Protein 8VO2 (pdb70)

Foldseek 3Di:
DFWDKDKDKDFAQADQLVVLVVVVPDDLADPVWDKDWDFAFDDDPVPDTFWTWIWMWTAFPRRTKIWTWIWGADSVQSKIKIWTDDMDVVVFFPGWMWMWGWAPDPVRIMIMIMITTGTPDPPGDDVPSVNVSSVVSVVVSSVPDDDD

Structure (mmCIF, N/CA/C/O backbone):
data_8VO2
#
_entry.id   8VO2
#
_cell.length_a   48.870
_cell.length_b   71.087
_cell.length_c   91.858
_cell.angle_alpha   90.000
_cell.angle_beta   90.000
_cell.angle_gamma   90.000
#
_symmetry.space_group_name_H-M   'C 2 2 21'
#
loop_
_entity.id
_entity.type
_entity.pdbx_description
1 polymer 'Pathogenesis related 10-10 C59S mutant'
2 water water
#
loop_
_atom_site.group_PDB
_atom_site.id
_atom_site.type_symbol
_atom_site.label_atom_id
_atom_site.label_alt_id
_atom_site.label_comp_id
_atom_site.label_asym_id
_atom_site.label_entity_id
_atom_site.label_seq_id
_atom_site.pdbx_PDB_ins_code
_atom_site.Cartn_x
_atom_site.Cartn_y
_atom_site.Cartn_z
_atom_site.occupancy
_atom_site.B_iso_or_equiv
_atom_site.auth_seq_id
_atom_site.auth_comp_id
_atom_site.auth_asym_id
_atom_site.auth_atom_id
_atom_site.pdbx_PDB_model_num
ATOM 1 N N . GLY A 1 8 ? 14.58847 -15.22952 25.60105 1.000 55.95875 8 GLY A N 1
ATOM 2 C CA . GLY A 1 8 ? 14.37689 -13.89670 25.06847 1.000 49.51674 8 GLY A CA 1
ATOM 3 C C . GLY A 1 8 ? 14.49046 -13.77808 23.55796 1.000 50.63648 8 GLY A C 1
ATOM 4 O O . GLY A 1 8 ? 13.78255 -12.96947 22.95371 1.000 52.95173 8 GLY A O 1
ATOM 5 N N . LEU A 1 9 ? 15.36583 -14.58498 22.94623 1.000 40.20909 9 LEU A N 1
ATOM 6 C CA . LEU A 1 9 ? 15.64444 -14.49083 21.51118 1.000 33.43000 9 LEU A CA 1
ATOM 7 C C . LEU A 1 9 ? 14.68591 -15.30568 20.64333 1.000 27.91012 9 LEU A C 1
ATOM 8 O O . LEU A 1 9 ? 14.26388 -14.83585 19.58530 1.000 24.88230 9 LEU A O 1
ATOM 13 N N . VAL A 1 10 ? 14.35866 -16.52808 21.04871 1.000 27.95983 10 VAL A N 1
ATOM 14 C CA . VAL A 1 10 ? 13.46205 -17.40750 20.30416 1.000 24.87118 10 VAL A CA 1
ATOM 15 C C . VAL A 1 10 ? 12.19052 -17.58992 21.11326 1.000 19.86803 10 VAL A C 1
ATOM 16 O O . VAL A 1 10 ? 12.24828 -17.91017 22.30954 1.000 23.61542 10 VAL A O 1
ATOM 20 N N . GLY A 1 11 ? 11.04127 -17.41744 20.46611 1.000 18.58985 11 GLY A N 1
ATOM 21 C CA . GLY A 1 11 ? 9.81173 -17.60945 21.20225 1.000 17.78143 11 GLY A CA 1
ATOM 22 C C . GLY A 1 11 ? 8.62933 -17.81048 20.28859 1.000 17.93548 11 GLY A C 1
ATOM 23 O O . GLY A 1 11 ? 8.76646 -17.92791 19.06862 1.000 19.02700 11 GLY A O 1
ATOM 24 N N . LYS A 1 12 ? 7.45269 -17.83158 20.90900 1.000 16.24094 12 LYS A N 1
ATOM 25 C CA . LYS A 1 12 ? 6.19425 -17.96388 20.18815 1.000 15.79898 12 LYS A CA 1
ATOM 26 C C . LYS A 1 12 ? 5.13109 -17.18110 20.94694 1.000 15.60121 12 LYS A C 1
ATOM 27 O O . LYS A 1 12 ? 5.01291 -17.33051 22.16402 1.000 15.78656 12 LYS A O 1
ATOM 33 N N . LEU A 1 13 ? 4.35674 -16.35752 20.24682 1.000 15.30854 13 LEU A N 1
ATOM 34 C CA . LEU A 1 13 ? 3.15473 -15.73678 20.80164 1.000 14.96095 13 LEU A CA 1
ATOM 35 C C . LEU A 1 13 ? 1.92631 -16.42572 20.22141 1.000 15.54196 13 LEU A C 1
ATOM 36 O O . LEU A 1 13 ? 1.92285 -16.81952 19.04886 1.000 18.14628 13 LEU A O 1
ATOM 41 N N . VAL A 1 14 ? 0.88117 -16.59098 21.02413 1.000 15.27423 14 VAL A N 1
ATOM 42 C CA . VAL A 1 14 ? -0.31684 -17.29100 20.57072 1.000 15.73560 14 VAL A CA 1
ATOM 43 C C . VAL A 1 14 ? -1.54543 -16.51283 21.00219 1.000 14.85012 14 VAL A C 1
ATOM 44 O O . VAL A 1 14 ? -1.63099 -16.04730 22.14224 1.000 15.45791 14 VAL A O 1
ATOM 48 N N . THR A 1 15 ? -2.52542 -16.41378 20.11057 1.000 14.31573 15 THR A N 1
ATOM 49 C CA . THR A 1 15 ? -3.88708 -16.08665 20.49643 1.000 15.46916 15 THR A CA 1
ATOM 50 C C . THR A 1 15 ? -4.81104 -17.21871 20.06730 1.000 16.06190 15 THR A C 1
ATOM 51 O O . THR A 1 15 ? -4.80221 -17.62964 18.89890 1.000 17.13425 15 THR A O 1
ATOM 55 N N . GLN A 1 16 ? -5.58657 -17.73645 21.01029 1.000 16.36982 16 GLN A N 1
ATOM 56 C CA . GLN A 1 16 ? -6.49713 -18.83739 20.75638 1.000 17.59552 16 GLN A CA 1
ATOM 57 C C . GLN A 1 16 ? -7.90818 -18.36959 21.07842 1.000 17.32603 16 GLN A C 1
ATOM 58 O O . GLN A 1 16 ? -8.13399 -17.74251 22.12283 1.000 18.00731 16 GLN A O 1
ATOM 64 N N . LEU A 1 17 ? -8.85482 -18.66408 20.18552 1.000 19.57557 17 LEU A N 1
ATOM 65 C CA . LEU A 1 17 ? -10.22600 -18.19905 20.33674 1.000 22.32130 17 LEU A CA 1
ATOM 66 C C . LEU A 1 17 ? -11.17620 -19.35375 20.08595 1.000 21.39825 17 LEU A C 1
ATOM 67 O O . LEU A 1 17 ? -10.90424 -20.22164 19.25362 1.000 21.88183 17 LEU A O 1
ATOM 72 N N . GLU A 1 18 ? -12.28040 -19.37705 20.82659 1.000 23.46319 18 GLU A N 1
ATOM 73 C CA . GLU A 1 18 ? -13.35499 -20.32037 20.54696 1.000 25.86485 18 GLU A CA 1
ATOM 74 C C . GLU A 1 18 ? -14.32477 -19.69369 19.55576 1.000 23.69669 18 GLU A C 1
ATOM 75 O O . GLU A 1 18 ? -14.67385 -18.51677 19.67715 1.000 29.29122 18 GLU A O 1
ATOM 81 N N . VAL A 1 19 ? -14.72732 -20.47131 18.55033 1.000 23.27143 19 VAL A N 1
ATOM 82 C CA . VAL A 1 19 ? -15.69908 -20.02434 17.55898 1.000 25.60880 19 VAL A CA 1
ATOM 83 C C . VAL A 1 19 ? -16.82247 -21.04595 17.48207 1.000 27.82818 19 VAL A C 1
ATOM 84 O O . VAL A 1 19 ? -16.59147 -22.25528 17.60328 1.000 29.71301 19 VAL A O 1
ATOM 88 N N . ASN A 1 20 ? -18.04686 -20.55418 17.29164 1.000 31.60267 20 ASN A N 1
ATOM 89 C CA . ASN A 1 20 ? -19.21071 -21.43044 17.19235 1.000 31.02738 20 ASN A CA 1
ATOM 90 C C . ASN A 1 20 ? -19.41334 -21.79103 15.72455 1.000 29.62719 20 ASN A C 1
ATOM 91 O O . ASN A 1 20 ? -20.30735 -21.28562 15.04235 1.000 36.34343 20 ASN A O 1
ATOM 96 N N . CYS A 1 21 ? -18.55148 -22.68741 15.24090 1.000 28.60472 21 CYS A N 1
ATOM 97 C CA . CYS A 1 21 ? -18.54736 -23.12204 13.85101 1.000 26.60359 21 CYS A CA 1
ATOM 98 C C . CYS A 1 21 ? -17.81460 -24.45798 13.75008 1.000 25.56322 21 CYS A C 1
ATOM 99 O O . CYS A 1 21 ? -16.84754 -24.70735 14.47887 1.000 27.49164 21 CYS A O 1
ATOM 102 N N . ASP A 1 22 ? -18.28644 -25.31668 12.84071 1.000 25.89622 22 ASP A N 1
ATOM 103 C CA . ASP A 1 22 ? -17.58278 -26.56107 12.53933 1.000 23.09808 22 ASP A CA 1
ATOM 104 C C . ASP A 1 22 ? -16.14821 -26.26619 12.10651 1.000 20.72372 22 ASP A C 1
ATOM 105 O O . ASP A 1 22 ? -15.90303 -25.36650 11.29786 1.000 21.71132 22 ASP A O 1
ATOM 110 N N . ALA A 1 23 ? -15.20907 -27.07607 12.59610 1.000 22.29194 23 ALA A N 1
ATOM 111 C CA . ALA A 1 23 ? -13.78847 -26.80319 12.34919 1.000 21.16029 23 ALA A CA 1
ATOM 112 C C . ALA A 1 23 ? -13.43743 -26.83954 10.86382 1.000 23.16002 23 ALA A C 1
ATOM 113 O O . ALA A 1 23 ? -12.68632 -25.98737 10.37898 1.000 24.18475 23 ALA A O 1
ATOM 115 N N . ASP A 1 24 ? -13.93653 -27.84038 10.12387 1.000 25.08480 24 ASP A N 1
ATOM 116 C CA A ASP A 1 24 ? -13.58026 -27.93672 8.70960 0.630 23.52652 24 ASP A CA 1
ATOM 117 C CA B ASP A 1 24 ? -13.58714 -27.94017 8.70729 0.370 23.53623 24 ASP A CA 1
ATOM 118 C C . ASP A 1 24 ? -14.18923 -26.78928 7.91358 1.000 24.42821 24 ASP A C 1
ATOM 119 O O . ASP A 1 24 ? -13.52787 -26.20403 7.04422 1.000 21.58827 24 ASP A O 1
ATOM 128 N N . ILE A 1 25 ? -15.43947 -26.44727 8.20469 1.000 25.01616 25 ILE A N 1
ATOM 129 C CA . ILE A 1 25 ? -16.08299 -25.30680 7.56639 1.000 20.41660 25 ILE A CA 1
ATOM 130 C C . ILE A 1 25 ? -15.32955 -24.01595 7.88391 1.000 23.29256 25 ILE A C 1
ATOM 131 O O . ILE A 1 25 ? -15.07946 -23.17989 7.00589 1.000 22.61770 25 ILE A O 1
ATOM 136 N N . PHE A 1 26 ? -14.95684 -23.82379 9.15091 1.000 19.64002 26 PHE A N 1
ATOM 137 C CA . PHE A 1 26 ? -14.30149 -22.56967 9.50629 1.000 23.05462 26 PHE A CA 1
ATOM 138 C C . PHE A 1 26 ? -12.92917 -22.46906 8.85466 1.000 19.46924 26 PHE A C 1
ATOM 139 O O . PHE A 1 26 ? -12.52668 -21.39052 8.40027 1.000 20.43408 26 PHE A O 1
ATOM 147 N N . TYR A 1 27 ? -12.21005 -23.58749 8.79531 1.000 19.88010 27 TYR A N 1
ATOM 148 C CA . TYR A 1 27 ? -10.92283 -23.60409 8.11061 1.000 19.12260 27 TYR A CA 1
ATOM 149 C C . TYR A 1 27 ? -11.06665 -23.18288 6.65265 1.000 21.49648 27 TYR A C 1
ATOM 150 O O . TYR A 1 27 ? -10.27148 -22.38070 6.15792 1.000 22.11712 27 TYR A O 1
ATOM 159 N N . LYS A 1 28 ? -12.09921 -23.68278 5.96112 1.000 20.43635 28 LYS A N 1
ATOM 160 C CA . LYS A 1 28 ? -12.30766 -23.30241 4.56628 1.000 20.95068 28 LYS A CA 1
ATOM 161 C C . LYS A 1 28 ? -12.65324 -21.82218 4.42263 1.000 21.11291 28 LYS A C 1
ATOM 162 O O . LYS A 1 28 ? -12.33813 -21.20941 3.39378 1.000 24.49708 28 LYS A O 1
ATOM 168 N N . ILE A 1 29 ? -13.30902 -21.24272 5.42678 1.000 21.37418 29 ILE A N 1
ATOM 169 C CA . ILE A 1 29 ? -13.59759 -19.81312 5.41554 1.000 21.04798 29 ILE A CA 1
ATOM 170 C C . ILE A 1 29 ? -12.31147 -19.01172 5.58476 1.000 23.26346 29 ILE A C 1
ATOM 171 O O . ILE A 1 29 ? -12.04284 -18.07514 4.82621 1.000 26.78240 29 ILE A O 1
ATOM 176 N N . VAL A 1 30 ? -11.49036 -19.38136 6.57229 1.000 20.67949 30 VAL A N 1
ATOM 177 C CA . VAL A 1 30 ? -10.22398 -18.68337 6.78739 1.000 23.62854 30 VAL A CA 1
ATOM 178 C C . VAL A 1 30 ? -9.30756 -18.84505 5.58513 1.000 22.95881 30 VAL A C 1
ATOM 179 O O . VAL A 1 30 ? -8.58870 -17.91886 5.20585 1.000 22.35507 30 VAL A O 1
ATOM 183 N N . LYS A 1 31 ? -9.30006 -20.02941 4.98192 1.000 21.86464 31 LYS A N 1
ATOM 184 C CA . LYS A 1 31 ? -8.38144 -20.28530 3.88036 1.000 23.19743 31 LYS A CA 1
ATOM 185 C C . LYS A 1 31 ? -8.64757 -19.37229 2.68800 1.000 23.46225 31 LYS A C 1
ATOM 186 O O . LYS A 1 31 ? -7.71115 -19.00255 1.97212 1.000 28.07915 31 LYS A O 1
ATOM 192 N N . HIS A 1 32 ? -9.89902 -18.97506 2.45952 1.000 26.38506 32 HIS A N 1
ATOM 193 C CA . HIS A 1 32 ? -10.22421 -18.25923 1.23279 1.000 32.00010 32 HIS A CA 1
ATOM 194 C C . HIS A 1 32 ? -10.63453 -16.81567 1.47941 1.000 35.46357 32 HIS A C 1
ATOM 195 O O . HIS A 1 32 ? -11.16230 -16.16010 0.57563 1.000 39.70287 32 HIS A O 1
ATOM 202 N N . HIS A 1 33 ? -10.38515 -16.29960 2.67479 1.000 37.92532 33 HIS A N 1
ATOM 203 C CA A HIS A 1 33 ? -10.76112 -14.94430 3.04494 0.470 40.43018 33 HIS A CA 1
ATOM 204 C CA B HIS A 1 33 ? -10.75611 -14.94072 3.02502 0.530 40.42955 33 HIS A CA 1
ATOM 205 C C . HIS A 1 33 ? -9.50869 -14.11437 3.28865 1.000 49.44606 33 HIS A C 1
ATOM 206 O O . HIS A 1 33 ? -8.53536 -14.60428 3.86817 1.000 44.84277 33 HIS A O 1
ATOM 219 N N . GLU A 1 34 ? -9.53859 -12.86074 2.84329 1.000 55.49863 34 GLU A N 1
ATOM 220 C CA . GLU A 1 34 ? -8.43506 -11.94954 3.10961 1.000 62.94437 34 GLU A CA 1
ATOM 221 C C . GLU A 1 34 ? -8.42808 -11.62881 4.59629 1.000 56.84787 34 GLU A C 1
ATOM 222 O O . GLU A 1 34 ? -9.40797 -11.09372 5.12653 1.000 64.05118 34 GLU A O 1
ATOM 228 N N . GLU A 1 35 ? -7.33845 -11.97628 5.27019 1.000 63.49328 35 GLU A N 1
ATOM 229 C CA . GLU A 1 35 ? -7.19565 -11.79219 6.71313 1.000 59.42848 35 GLU A CA 1
ATOM 230 C C . GLU A 1 35 ? -7.18389 -10.31518 7.15117 1.000 64.60134 35 GLU A C 1
ATOM 231 O O . GLU A 1 35 ? -6.94285 -10.09055 8.34135 1.000 66.02771 35 GLU A O 1
ATOM 237 N N . VAL A 1 36 ? -7.42326 -9.32422 6.28924 1.000 64.00889 36 VAL A N 1
ATOM 238 C CA . VAL A 1 36 ? -7.37905 -7.91736 6.66957 1.000 49.17968 36 VAL A CA 1
ATOM 239 C C . VAL A 1 36 ? -8.69796 -7.26620 6.27366 1.000 60.62956 36 VAL A C 1
ATOM 240 O O . VAL A 1 36 ? -9.08910 -7.32196 5.10453 1.000 62.41292 36 VAL A O 1
ATOM 244 N N . PRO A 1 37 ? -9.42510 -6.64162 7.20041 1.000 59.83594 37 PRO A N 1
ATOM 245 C CA . PRO A 1 37 ? -10.65973 -5.94190 6.82521 1.000 56.97420 37 PRO A CA 1
ATOM 246 C C . PRO A 1 37 ? -10.36286 -4.72574 5.96261 1.000 57.85136 37 PRO A C 1
ATOM 247 O O . PRO A 1 37 ? -9.26489 -4.16613 5.97939 1.000 58.61418 37 PRO A O 1
ATOM 251 N N . ASN A 1 38 ? -11.38069 -4.30742 5.20547 1.000 61.98678 38 ASN A N 1
ATOM 252 C CA . ASN A 1 38 ? -11.18528 -3.22137 4.24867 1.000 60.29231 38 ASN A CA 1
ATOM 253 C C . ASN A 1 38 ? -10.91849 -1.88607 4.93309 1.000 64.62719 38 ASN A C 1
ATOM 254 O O . ASN A 1 38 ? -10.27185 -1.01253 4.34447 1.000 63.82280 38 ASN A O 1
ATOM 259 N N . VAL A 1 39 ? -11.39914 -1.70575 6.16545 1.000 64.73599 39 VAL A N 1
ATOM 260 C CA . VAL A 1 39 ? -11.17418 -0.44180 6.86110 1.000 62.97473 39 VAL A CA 1
ATOM 261 C C . VAL A 1 39 ? -9.69387 -0.24230 7.16621 1.000 62.12162 39 VAL A C 1
ATOM 262 O O . VAL A 1 39 ? -9.21454 0.89624 7.23927 1.000 54.10443 39 VAL A O 1
ATOM 266 N N . ILE A 1 40 ? -8.94764 -1.32429 7.33984 1.000 56.44357 40 ILE A N 1
ATOM 267 C CA . ILE A 1 40 ? -7.50023 -1.21366 7.53108 1.000 49.38246 40 ILE A CA 1
ATOM 268 C C . ILE A 1 40 ? -6.84345 -1.02077 6.16800 1.000 46.52558 40 ILE A C 1
ATOM 269 O O . ILE A 1 40 ? -7.11591 -1.80362 5.24171 1.000 39.15353 40 ILE A O 1
ATOM 274 N N . PRO A 1 41 ? -5.99111 -0.00843 6.00171 1.000 39.40617 41 PRO A N 1
ATOM 275 C CA . PRO A 1 41 ? -5.34950 0.21756 4.69862 1.000 34.13900 41 PRO A CA 1
ATOM 276 C C . PRO A 1 41 ? -4.41309 -0.93533 4.36698 1.000 31.56330 41 PRO A C 1
ATOM 277 O O . PRO A 1 41 ? -3.50945 -1.25828 5.14016 1.000 32.97347 41 PRO A O 1
ATOM 281 N N . HIS A 1 42 ? -4.62717 -1.54834 3.20452 1.000 32.02298 42 HIS A N 1
ATOM 282 C CA . HIS A 1 42 ? -3.79015 -2.66679 2.79981 1.000 26.53416 42 HIS A CA 1
ATOM 283 C C . HIS A 1 42 ? -4.12466 -3.04272 1.36839 1.000 34.25559 42 HIS A C 1
ATOM 284 O O . HIS A 1 42 ? -5.23641 -2.80004 0.89111 1.000 30.66796 42 HIS A O 1
ATOM 291 N N . PHE A 1 43 ? -3.14338 -3.64323 0.69965 1.000 25.37299 43 PHE A N 1
ATOM 292 C CA . PHE A 1 43 ? -3.35218 -4.36362 -0.54943 1.000 22.85213 43 PHE A CA 1
ATOM 293 C C . PHE A 1 43 ? -2.14536 -5.26830 -0.75001 1.000 20.31315 43 PHE A C 1
ATOM 294 O O . PHE A 1 43 ? -1.12702 -5.13429 -0.07377 1.000 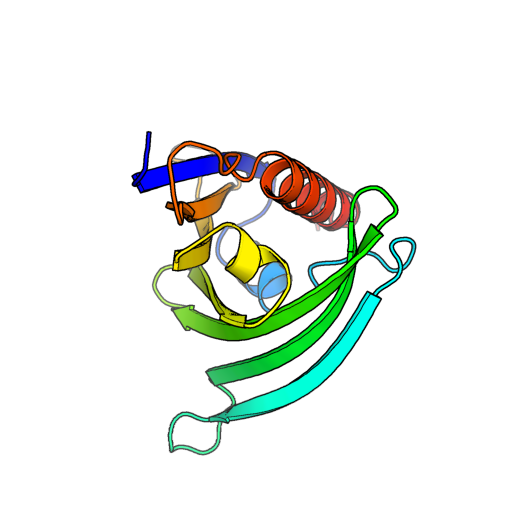20.96743 43 PHE A O 1
ATOM 302 N N . PHE A 1 44 ? -2.26269 -6.19362 -1.69545 1.000 20.56023 44 PHE A N 1
ATOM 303 C CA . PHE A 1 44 ? -1.11491 -7.01466 -2.04206 1.000 19.48837 44 PHE A CA 1
ATOM 304 C C . PHE A 1 44 ? -1.03787 -7.18469 -3.54957 1.000 21.33135 44 PHE A C 1
ATOM 305 O O . PHE A 1 44 ? -2.03054 -7.01428 -4.27072 1.000 25.40889 44 PHE A O 1
ATOM 313 N N . THR A 1 45 ? 0.17303 -7.51594 -3.99995 1.000 20.89079 45 THR A N 1
ATOM 314 C CA . THR A 1 45 ? 0.43850 -8.04587 -5.33369 1.000 20.86926 45 THR A CA 1
ATOM 315 C C . THR A 1 45 ? 1.24932 -9.32539 -5.18440 1.000 20.62714 45 THR A C 1
ATOM 316 O O . THR A 1 45 ? 1.87347 -9.57033 -4.14826 1.000 22.99731 45 THR A O 1
ATOM 320 N N . GLY A 1 46 ? 1.23328 -10.16146 -6.20803 1.000 20.86021 46 GLY A N 1
ATOM 321 C CA . GLY A 1 46 ? 2.05017 -11.36587 -6.13147 1.000 20.69078 46 GLY A CA 1
ATOM 322 C C . GLY A 1 46 ? 1.55656 -12.42963 -7.10300 1.000 23.54001 46 GLY A C 1
ATOM 323 O O . GLY A 1 46 ? 1.08041 -12.11543 -8.19589 1.000 26.84329 46 GLY A O 1
ATOM 324 N N . VAL A 1 47 ? 1.69629 -13.69099 -6.67950 1.000 18.95785 47 VAL A N 1
ATOM 325 C CA . VAL A 1 47 ? 1.45262 -14.84425 -7.54503 1.000 19.28150 47 VAL A CA 1
ATOM 326 C C . VAL A 1 47 ? 0.80213 -15.96439 -6.75437 1.000 21.52491 47 VAL A C 1
ATOM 327 O O . VAL A 1 47 ? 0.85588 -16.01176 -5.52247 1.000 18.41678 47 VAL A O 1
ATOM 331 N N . GLN A 1 48 ? 0.23091 -16.90838 -7.48059 1.000 18.60989 48 GLN A N 1
ATOM 332 C CA . GLN A 1 48 ? -0.18812 -18.16052 -6.88951 1.000 18.34424 48 GLN A CA 1
ATOM 333 C C . GLN A 1 48 ? 0.83900 -19.24448 -7.17946 1.000 19.52696 48 GLN A C 1
ATOM 334 O O . GLN A 1 48 ? 1.59404 -19.16181 -8.15129 1.000 23.06289 48 GLN A O 1
ATOM 340 N N . VAL A 1 49 ? 0.90245 -20.22001 -6.28134 1.000 19.70749 49 VAL A N 1
ATOM 341 C CA . VAL A 1 49 ? 1.82486 -21.34455 -6.36892 1.000 21.51884 49 VAL A CA 1
ATOM 342 C C . VAL A 1 49 ? 0.99684 -22.58883 -6.64338 1.000 22.28874 49 VAL A C 1
ATOM 343 O O . VAL A 1 49 ? -0.08701 -22.75340 -6.07643 1.000 20.43523 49 VAL A O 1
ATOM 347 N N . THR A 1 50 ? 1.49456 -23.45849 -7.52302 1.000 24.94701 50 THR A N 1
ATOM 348 C CA . THR A 1 50 ? 0.82274 -24.71746 -7.81474 1.000 28.85586 50 THR A CA 1
ATOM 349 C C . THR A 1 50 ? 1.71548 -25.89293 -7.43459 1.000 35.10671 50 THR A C 1
ATOM 350 O O . THR A 1 50 ? 2.92757 -25.75279 -7.24979 1.000 32.29398 50 THR A O 1
ATOM 354 N N . LYS A 1 51 ? 1.09671 -27.06582 -7.30882 1.000 41.92313 51 LYS A N 1
ATOM 355 C CA . LYS A 1 51 ? 1.79789 -28.23757 -6.80038 1.000 53.84851 51 LYS A CA 1
ATOM 356 C C . LYS A 1 51 ? 2.31029 -29.16556 -7.89360 1.000 62.13232 51 LYS A C 1
ATOM 357 O O . LYS A 1 51 ? 3.17174 -30.00650 -7.61372 1.000 73.24050 51 LYS A O 1
ATOM 363 N N . GLY A 1 52 ? 1.81915 -29.03187 -9.12234 1.000 54.73864 52 GLY A N 1
ATOM 364 C CA . GLY A 1 52 ? 2.25808 -29.90408 -10.19471 1.000 69.29365 52 GLY A CA 1
ATOM 365 C C . GLY A 1 52 ? 1.10740 -30.39244 -11.04814 1.000 67.59827 52 GLY A C 1
ATOM 366 O O . GLY A 1 52 ? 1.21476 -30.45934 -12.27636 1.000 63.47993 52 GLY A O 1
ATOM 367 N N . ASP A 1 53 ? -0.00462 -30.73789 -10.40344 1.000 66.11220 53 ASP A N 1
ATOM 368 C CA . ASP A 1 53 ? -1.23166 -31.07550 -11.11083 1.000 61.06886 53 ASP A CA 1
ATOM 369 C C . ASP A 1 53 ? -1.97298 -29.84331 -11.61265 1.000 58.71277 53 ASP A C 1
ATOM 370 O O . ASP A 1 53 ? -3.10054 -29.96765 -12.10344 1.000 60.66722 53 ASP A O 1
ATOM 375 N N . GLY A 1 54 ? -1.36663 -28.66301 -11.49454 1.000 47.99541 54 GLY A N 1
ATOM 376 C CA . GLY A 1 54 ? -1.95843 -27.43892 -11.97756 1.000 51.87671 54 GLY A CA 1
ATOM 377 C C . GLY A 1 54 ? -2.85861 -26.72104 -10.99624 1.000 38.86774 54 GLY A C 1
ATOM 378 O O . GLY A 1 54 ? -3.25440 -25.58054 -11.27176 1.000 43.58400 54 GLY A O 1
ATOM 379 N N . LEU A 1 55 ? -3.19690 -27.34028 -9.86496 1.000 44.05528 55 LEU A N 1
ATOM 380 C CA . LEU A 1 55 ? -4.07259 -26.70228 -8.89024 1.000 33.78743 55 LEU A CA 1
ATOM 381 C C . LEU A 1 55 ? -3.27391 -25.81228 -7.94902 1.000 28.50412 55 LEU A C 1
ATOM 382 O O . LEU A 1 55 ? -2.15110 -26.14259 -7.55166 1.000 31.53085 55 LEU A O 1
ATOM 387 N N . VAL A 1 56 ? -3.87252 -24.67643 -7.59672 1.000 28.80546 56 VAL A N 1
ATOM 388 C CA . VAL A 1 56 ? -3.24554 -23.73197 -6.68036 1.000 26.33830 56 VAL A CA 1
ATOM 389 C C . VAL A 1 56 ? -3.09870 -24.36524 -5.30267 1.000 29.95193 56 VAL A C 1
ATOM 390 O O . VAL A 1 56 ? -4.05983 -24.90863 -4.74324 1.000 33.59239 56 VAL A O 1
ATOM 394 N N . SER A 1 57 ? -1.88665 -24.28082 -4.73948 1.000 25.55656 57 SER A N 1
ATOM 395 C CA . SER A 1 57 ? -1.59128 -24.79827 -3.41277 1.000 23.99182 57 SER A CA 1
ATOM 396 C C . SER A 1 57 ? -1.16334 -23.71918 -2.43060 1.000 26.99066 57 SER A C 1
ATOM 397 O O . SER A 1 57 ? -0.99604 -24.01149 -1.24084 1.000 29.41189 57 SER A O 1
ATOM 400 N N . GLY A 1 58 ? -0.97566 -22.49528 -2.89235 1.000 25.72026 58 GLY A N 1
ATOM 401 C CA . GLY A 1 58 ? -0.47585 -21.45371 -2.02661 1.000 26.71770 58 GLY A CA 1
ATOM 402 C C . GLY A 1 58 ? -0.28122 -20.18302 -2.81230 1.000 19.96953 58 GLY A C 1
ATOM 403 O O . GLY A 1 58 ? -0.77425 -20.04127 -3.93281 1.000 19.90555 58 GLY A O 1
ATOM 404 N N . SER A 1 59 ? 0.43926 -19.24490 -2.20918 1.000 20.41453 59 SER A N 1
ATOM 405 C CA . SER A 1 59 ? 0.63502 -17.95877 -2.84812 1.000 17.99976 59 SER A CA 1
ATOM 406 C C . SER A 1 59 ? 1.93260 -17.36063 -2.33996 1.000 18.66817 59 SER A C 1
ATOM 407 O O . SER A 1 59 ? 2.43245 -17.72225 -1.26720 1.000 19.07392 59 SER A O 1
ATOM 410 N N . ILE A 1 60 ? 2.48534 -16.44066 -3.11902 1.000 17.25806 60 ILE A N 1
ATOM 411 C CA . ILE A 1 60 ? 3.58222 -15.59145 -2.65531 1.000 19.05808 60 ILE A CA 1
ATOM 412 C C . ILE A 1 60 ? 3.15201 -14.15507 -2.89334 1.000 19.96913 60 ILE A C 1
ATOM 413 O O . ILE A 1 60 ? 2.85258 -13.77229 -4.02793 1.000 21.26140 60 ILE A O 1
ATOM 418 N N . LYS A 1 61 ? 3.03393 -13.38489 -1.81844 1.000 19.05317 61 LYS A N 1
ATOM 419 C CA . LYS A 1 61 ? 2.42784 -12.06579 -1.86817 1.000 17.59845 61 LYS A CA 1
ATOM 420 C C . LYS A 1 61 ? 3.37494 -11.03496 -1.27578 1.000 21.12281 61 LYS A C 1
ATOM 421 O O . LYS A 1 61 ? 4.07232 -11.30883 -0.28844 1.000 22.12894 61 LYS A O 1
ATOM 427 N N . GLU A 1 62 ? 3.38381 -9.84546 -1.87234 1.000 19.37985 62 GLU A N 1
ATOM 428 C CA . GLU A 1 62 ? 3.97067 -8.66848 -1.24513 1.000 19.57645 62 GLU A CA 1
ATOM 429 C C . GLU A 1 62 ? 2.82251 -7.80977 -0.73266 1.000 17.09586 62 GLU A C 1
ATOM 430 O O . GLU A 1 62 ? 2.04831 -7.25921 -1.52001 1.000 19.81875 62 GLU A O 1
ATOM 436 N N . TRP A 1 63 ? 2.71885 -7.70053 0.59184 1.000 17.88443 63 TRP A N 1
ATOM 437 C CA . TRP A 1 63 ? 1.68009 -6.91529 1.22694 1.000 19.59368 63 TRP A CA 1
ATOM 438 C C . TRP A 1 63 ? 2.19204 -5.51218 1.49971 1.000 17.27956 63 TRP A C 1
ATOM 439 O O . TRP A 1 63 ? 3.35239 -5.32141 1.87065 1.000 20.54471 63 TRP A O 1
ATOM 450 N N . ASN A 1 64 ? 1.31274 -4.54113 1.29856 1.000 18.97999 64 ASN A N 1
ATOM 451 C CA . ASN A 1 64 ? 1.50275 -3.17815 1.77183 1.000 22.89942 64 ASN A CA 1
ATOM 452 C C . ASN A 1 64 ? 0.37396 -2.90245 2.74494 1.000 19.57263 64 ASN A C 1
ATOM 453 O O . ASN A 1 64 ? -0.79669 -3.10412 2.41711 1.000 20.75537 64 ASN A O 1
ATOM 458 N N . TYR A 1 65 ? 0.72181 -2.49215 3.96283 1.000 20.10125 65 TYR A N 1
ATOM 459 C CA . TYR A 1 65 ? -0.28975 -2.38987 5.00064 1.000 21.84918 65 TYR A CA 1
ATOM 460 C C . TYR A 1 65 ? 0.15569 -1.34131 6.00207 1.000 19.82291 65 TYR A C 1
ATOM 461 O O . TYR A 1 65 ? 1.32832 -0.97613 6.06522 1.000 21.93482 65 TYR A O 1
ATOM 470 N N . VAL A 1 66 ? -0.79667 -0.89800 6.81242 1.000 22.85784 66 VAL A N 1
ATOM 471 C CA . VAL A 1 66 ? -0.54789 0.07418 7.87463 1.000 20.55936 66 VAL A CA 1
ATOM 472 C C . VAL A 1 66 ? -0.84385 -0.58976 9.21610 1.000 21.29951 66 VAL A C 1
ATOM 473 O O . VAL A 1 66 ? -1.96102 -1.07336 9.44890 1.000 27.27051 66 VAL A O 1
ATOM 477 N N . LEU A 1 67 ? 0.16701 -0.66034 10.07333 1.000 20.72330 67 LEU A N 1
ATOM 478 C CA . LEU A 1 67 ? 0.04333 -1.29134 11.38467 1.000 19.68293 67 LEU A CA 1
ATOM 479 C C . LEU A 1 67 ? 0.34588 -0.24333 12.43798 1.000 21.30944 67 LEU A C 1
ATOM 480 O O . LEU A 1 67 ? 1.44362 0.32580 12.44747 1.000 22.26048 67 LEU A O 1
ATOM 485 N N . GLU A 1 68 ? -0.61575 -0.01904 13.34037 1.000 22.67568 68 GLU A N 1
ATOM 486 C CA . GLU A 1 68 ? -0.46995 1.00633 14.38717 1.000 21.98967 68 GLU A CA 1
ATOM 487 C C . GLU A 1 68 ? 0.00679 2.32783 13.78485 1.000 24.89488 68 GLU A C 1
ATOM 488 O O . GLU A 1 68 ? 0.90634 2.99776 14.30301 1.000 24.76257 68 GLU A O 1
ATOM 494 N N . GLY A 1 69 ? -0.58086 2.67826 12.63086 1.000 24.41232 69 GLY A N 1
ATOM 495 C CA . GLY A 1 69 ? -0.35887 3.95569 11.98170 1.000 21.69037 69 GLY A CA 1
ATOM 496 C C . GLY A 1 69 ? 0.81849 4.02160 11.03120 1.000 25.12353 69 GLY A C 1
ATOM 497 O O . GLY A 1 69 ? 0.95135 5.01858 10.30661 1.000 28.60923 69 GLY A O 1
ATOM 498 N N . LYS A 1 70 ? 1.67304 3.00644 10.99920 1.000 22.55358 70 LYS A N 1
ATOM 499 C CA . LYS A 1 70 ? 2.89837 3.03891 10.20936 1.000 23.34730 70 LYS A CA 1
ATOM 500 C C . LYS A 1 70 ? 2.75007 2.14308 8.98765 1.000 25.30035 70 LYS A C 1
ATOM 501 O O . LYS A 1 70 ? 2.37075 0.97454 9.10630 1.000 22.31818 70 LYS A O 1
ATOM 507 N N . ALA A 1 71 ? 3.04758 2.69489 7.81785 1.000 22.18069 71 ALA A N 1
ATOM 508 C CA . ALA A 1 71 ? 3.03344 1.89365 6.60188 1.000 21.53084 71 ALA A CA 1
ATOM 509 C C . ALA A 1 71 ? 4.22684 0.94908 6.56630 1.000 21.00052 71 ALA A C 1
ATOM 510 O O . ALA A 1 71 ? 5.36539 1.33867 6.85031 1.000 22.18594 71 ALA A O 1
ATOM 512 N N . MET A 1 72 ? 3.96250 -0.30438 6.18225 1.000 20.84601 72 MET A N 1
ATOM 513 C CA . MET A 1 72 ? 4.96540 -1.35217 6.17851 1.000 21.60646 72 MET A CA 1
ATOM 514 C C . MET A 1 72 ? 4.74605 -2.24464 4.96649 1.000 20.24561 72 MET A C 1
ATOM 515 O O . MET A 1 72 ? 3.70399 -2.18858 4.31138 1.000 21.60190 72 MET A O 1
ATOM 520 N N . THR A 1 73 ? 5.74272 -3.08292 4.68577 1.000 22.18388 73 THR A N 1
ATOM 521 C CA . THR A 1 73 ? 5.64533 -4.08302 3.62854 1.000 21.19781 73 THR A CA 1
ATOM 522 C C . THR A 1 73 ? 6.09364 -5.43807 4.16613 1.000 24.89600 73 THR A C 1
ATOM 523 O O . THR A 1 73 ? 6.92007 -5.51154 5.07443 1.000 21.90478 73 THR A O 1
ATOM 527 N N . ALA A 1 74 ? 5.51073 -6.51261 3.62476 1.000 22.58367 74 ALA A N 1
ATOM 528 C CA . ALA A 1 74 ? 5.97266 -7.86163 3.93981 1.000 21.21364 74 ALA A CA 1
ATOM 529 C C . ALA A 1 74 ? 5.87541 -8.71173 2.68609 1.000 20.18164 74 ALA A C 1
ATOM 530 O O . ALA A 1 74 ? 4.91177 -8.59693 1.93215 1.000 25.02556 74 ALA A O 1
ATOM 532 N N . VAL A 1 75 ? 6.85094 -9.58468 2.49139 1.000 16.93925 75 VAL A N 1
ATOM 533 C CA . VAL A 1 75 ? 6.75799 -10.64618 1.48667 1.000 19.71821 75 VAL A CA 1
ATOM 534 C C . VAL A 1 75 ? 6.52417 -11.94796 2.23209 1.000 19.08009 75 VAL A C 1
ATOM 535 O O . VAL A 1 75 ? 7.28801 -12.29601 3.13766 1.000 19.41362 75 VAL A O 1
ATOM 539 N N . GLU A 1 76 ? 5.48298 -12.67454 1.85341 1.000 19.39119 76 GLU A N 1
ATOM 540 C CA . GLU A 1 76 ? 5.15869 -13.89197 2.58526 1.000 22.43687 76 GLU A CA 1
ATOM 541 C C . GLU A 1 76 ? 4.68039 -14.98594 1.64675 1.000 21.85332 76 GLU A C 1
ATOM 542 O O . GLU A 1 76 ? 3.95832 -14.72177 0.67862 1.000 21.48244 76 GLU A O 1
ATOM 548 N N . GLU A 1 77 ? 5.08917 -16.21494 1.94103 1.000 18.70002 77 GLU A N 1
ATOM 549 C CA . GLU A 1 77 ? 4.61033 -17.38640 1.21643 1.000 17.47571 77 GLU A CA 1
ATOM 550 C C . GLU A 1 77 ? 3.62495 -18.13818 2.09600 1.000 18.25890 77 GLU A C 1
ATOM 551 O O . GLU A 1 77 ? 3.95204 -18.50880 3.23214 1.000 19.92768 77 GLU A O 1
ATOM 557 N N . THR A 1 78 ? 2.42568 -18.34650 1.58080 1.000 16.64256 78 THR A N 1
ATOM 558 C CA . TH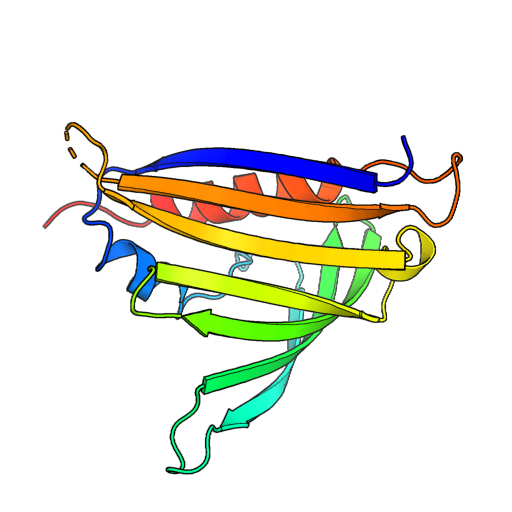R A 1 78 ? 1.38052 -19.07192 2.27735 1.000 18.16797 78 THR A CA 1
ATOM 559 C C . THR A 1 78 ? 1.26790 -20.48796 1.72339 1.000 18.62226 78 THR A C 1
ATOM 560 O O . THR A 1 78 ? 1.28510 -20.68849 0.49831 1.000 20.49382 78 THR A O 1
ATOM 564 N N . THR A 1 79 ? 1.16269 -21.45909 2.63345 1.000 19.35632 79 THR A N 1
ATOM 565 C CA . THR A 1 79 ? 0.92032 -22.85955 2.32359 1.000 20.23333 79 THR A CA 1
ATOM 566 C C . THR A 1 79 ? -0.22038 -23.35182 3.19610 1.000 22.20910 79 THR A C 1
ATOM 567 O O . THR A 1 79 ? -0.58004 -22.72858 4.20047 1.000 18.87577 79 THR A O 1
ATOM 571 N N . HIS A 1 80 ? -0.79723 -24.49080 2.82914 1.000 24.47333 80 HIS A N 1
ATOM 572 C CA . HIS A 1 80 ? -1.86191 -25.04015 3.65108 1.000 25.00463 80 HIS A CA 1
ATOM 573 C C . HIS A 1 80 ? -1.75316 -26.55328 3.72177 1.000 24.91380 80 HIS A C 1
ATOM 574 O O . HIS A 1 80 ? -1.14775 -27.20238 2.86252 1.000 28.65302 80 HIS A O 1
ATOM 581 N N . ALA A 1 81 ? -2.35931 -27.09713 4.77062 1.000 27.43288 81 ALA A N 1
ATOM 582 C CA . ALA A 1 81 ? -2.46510 -28.53520 4.99625 1.000 24.96269 81 ALA A CA 1
ATOM 583 C C . ALA A 1 81 ? -3.92205 -28.80382 5.36825 1.000 25.72730 81 ALA A C 1
ATOM 584 O O . ALA A 1 81 ? -4.31908 -28.61969 6.52372 1.000 25.76856 81 ALA A O 1
ATOM 586 N N . ASP A 1 82 ? -4.72137 -29.22790 4.38066 1.000 27.15075 82 ASP A N 1
ATOM 587 C CA . ASP A 1 82 ? -6.14542 -29.46899 4.60994 1.000 26.24628 82 ASP A CA 1
ATOM 588 C C . ASP A 1 82 ? -6.37076 -30.53320 5.66961 1.000 37.43517 82 ASP A C 1
ATOM 589 O O . ASP A 1 82 ? -7.30989 -30.43335 6.46676 1.000 33.62068 82 ASP A O 1
ATOM 594 N N . GLU A 1 83 ? -5.53465 -31.57544 5.67382 1.000 34.29547 83 GLU A N 1
ATOM 595 C CA . GLU A 1 83 ? -5.73553 -32.69475 6.58889 1.000 44.77349 83 GLU A CA 1
ATOM 596 C C . GLU A 1 83 ? -5.71159 -32.24944 8.04233 1.000 39.54799 83 GLU A C 1
ATOM 597 O O . GLU A 1 83 ? -6.44014 -32.80465 8.87290 1.000 40.83461 83 GLU A O 1
ATOM 603 N N . THR A 1 84 ? -4.88524 -31.25678 8.37236 1.000 33.72290 84 THR A N 1
ATOM 604 C CA . THR A 1 84 ? -4.76477 -30.75751 9.73377 1.000 33.56923 84 THR A CA 1
ATOM 605 C C . THR A 1 84 ? -5.38128 -29.37735 9.89943 1.000 23.46373 84 THR A C 1
ATOM 606 O O . THR A 1 84 ? -5.22361 -28.76536 10.95919 1.000 27.27860 84 THR A O 1
ATOM 610 N N . ARG A 1 85 ? -6.06103 -28.87126 8.86725 1.000 23.22427 85 ARG A N 1
ATOM 611 C CA . ARG A 1 85 ? -6.70578 -27.55531 8.90576 1.000 19.84345 85 ARG A CA 1
ATOM 612 C C . ARG A 1 85 ? -5.72897 -26.46209 9.34291 1.000 20.44203 85 ARG A C 1
ATOM 613 O O . ARG A 1 85 ? -6.03185 -25.64703 10.21592 1.000 19.92774 85 ARG A O 1
ATOM 621 N N . THR A 1 86 ? -4.54966 -26.44725 8.72454 1.000 19.99562 86 THR A N 1
ATOM 622 C CA . THR A 1 86 ? -3.47627 -25.53941 9.11061 1.000 19.95963 86 THR A CA 1
ATOM 623 C C . THR A 1 86 ? -3.05871 -24.68474 7.92377 1.000 19.31574 86 THR A C 1
ATOM 624 O O . THR A 1 8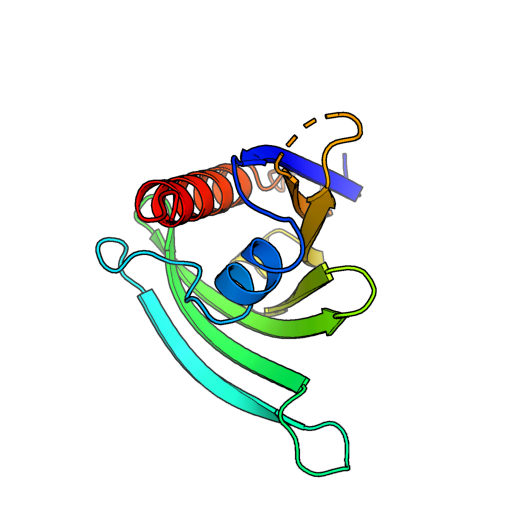6 ? -2.83325 -25.20565 6.82153 1.000 22.03165 86 THR A O 1
ATOM 628 N N . LEU A 1 87 ? -2.98424 -23.37437 8.14405 1.000 18.97367 87 LEU A N 1
ATOM 629 C CA . LEU A 1 87 ? -2.45619 -22.41794 7.17828 1.000 20.21763 87 LEU A CA 1
ATOM 630 C C . LEU A 1 87 ? -1.16279 -21.84308 7.73326 1.000 18.32012 87 LEU A C 1
ATOM 631 O O . LEU A 1 87 ? -1.07699 -21.55647 8.92730 1.000 18.58722 87 LEU A O 1
ATOM 636 N N . THR A 1 88 ? -0.15360 -21.67400 6.88909 1.000 18.85420 88 THR A N 1
ATOM 637 C CA . THR A 1 88 ? 1.12998 -21.15128 7.32545 1.000 16.99034 88 THR A CA 1
ATOM 638 C C . THR A 1 88 ? 1.55371 -19.99011 6.44347 1.000 18.83293 88 THR A C 1
ATOM 639 O O . THR A 1 88 ? 1.54700 -20.11059 5.21299 1.000 19.66176 88 THR A O 1
ATOM 643 N N . HIS A 1 89 ? 1.93479 -18.87480 7.06611 1.000 17.93816 89 HIS A N 1
ATOM 644 C CA . HIS A 1 89 ? 2.45963 -17.71369 6.35760 1.000 16.76501 89 HIS A CA 1
ATOM 645 C C . HIS A 1 89 ? 3.91064 -17.55616 6.75930 1.000 18.17434 89 HIS A C 1
ATOM 646 O O . HIS A 1 89 ? 4.20086 -17.31140 7.92830 1.000 17.55465 89 HIS A O 1
ATOM 653 N N . HIS A 1 90 ? 4.81228 -17.67777 5.80319 1.000 16.91801 90 HIS A N 1
ATOM 654 C CA . HIS A 1 90 ? 6.24817 -17.62460 6.04281 1.000 15.38234 90 HIS A CA 1
ATOM 655 C C . HIS A 1 90 ? 6.75467 -16.29061 5.50708 1.000 17.61757 90 HIS A C 1
ATOM 656 O O . HIS A 1 90 ? 6.76501 -16.07410 4.29283 1.000 17.01804 90 HIS A O 1
ATOM 663 N N . ILE A 1 91 ? 7.13467 -15.37466 6.39086 1.000 15.74826 91 ILE A N 1
ATOM 664 C CA . ILE A 1 91 ? 7.57363 -14.04855 5.96173 1.000 17.21505 91 ILE A CA 1
ATOM 665 C C . ILE A 1 91 ? 9.06578 -14.10830 5.61839 1.000 19.66723 91 ILE A C 1
ATOM 666 O O . ILE A 1 91 ? 9.88181 -14.56937 6.41800 1.000 19.58351 91 ILE A O 1
ATOM 671 N N . THR A 1 92 ? 9.43067 -13.63562 4.42119 1.000 20.20479 92 THR A N 1
ATOM 672 C CA . THR A 1 92 ? 10.83232 -13.64417 4.00591 1.000 18.50014 92 THR A CA 1
ATOM 673 C C . THR A 1 92 ? 11.46869 -12.26640 3.96393 1.000 18.56737 92 THR A C 1
ATOM 674 O O . THR A 1 92 ? 12.69974 -12.17250 4.04859 1.000 26.03280 92 THR A O 1
ATOM 678 N N . GLU A 1 93 ? 10.67261 -11.21113 3.83595 1.000 19.90539 93 GLU A N 1
ATOM 679 C CA . GLU A 1 93 ? 11.20513 -9.87364 3.63568 1.000 23.12936 93 GLU A CA 1
ATOM 680 C C . GLU A 1 93 ? 10.24656 -8.84250 4.19915 1.000 22.74700 93 GLU A C 1
ATOM 681 O O . GLU A 1 93 ? 9.03588 -9.06603 4.27807 1.000 21.91782 93 GLU A O 1
ATOM 687 N N . GLY A 1 94 ? 10.80411 -7.68080 4.55204 1.000 22.17186 94 GLY A N 1
ATOM 688 C CA . GLY A 1 94 ? 9.99549 -6.52428 4.85585 1.000 21.43021 94 GLY A CA 1
ATOM 689 C C . GLY A 1 94 ? 10.30707 -5.97750 6.22868 1.000 19.89514 94 GLY A C 1
ATOM 690 O O . GLY A 1 94 ? 11.31224 -6.32612 6.85213 1.000 22.65049 94 GLY A O 1
ATOM 691 N N . ASP A 1 95 ? 9.41941 -5.09927 6.70200 1.000 22.51252 95 ASP A N 1
ATOM 692 C CA . ASP A 1 95 ? 9.68578 -4.37600 7.94676 1.000 22.06736 95 ASP A CA 1
ATOM 693 C C . ASP A 1 95 ? 9.90014 -5.31707 9.12481 1.000 21.67852 95 ASP A C 1
ATOM 694 O O . ASP A 1 95 ? 10.76549 -5.06484 9.97337 1.000 22.73617 95 ASP A O 1
ATOM 699 N N . ALA A 1 96 ? 9.12006 -6.39908 9.20930 1.000 20.00958 96 ALA A N 1
ATOM 700 C CA . ALA A 1 96 ? 9.28562 -7.32258 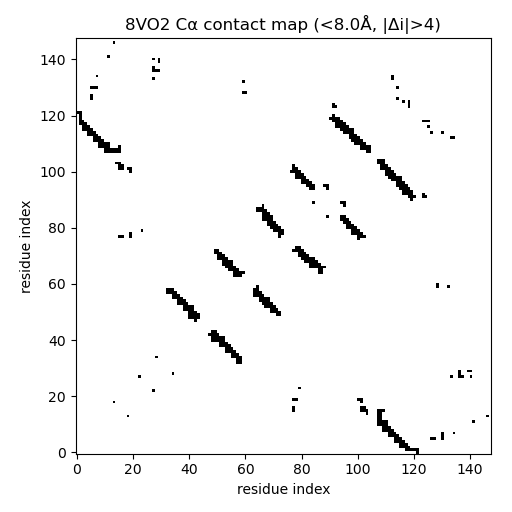10.32985 1.000 20.55776 96 ALA A CA 1
ATOM 701 C C . ALA A 1 96 ? 10.68776 -7.91887 10.35410 1.000 21.09256 96 ALA A C 1
ATOM 702 O O . ALA A 1 96 ? 11.20478 -8.25129 11.42566 1.000 20.54805 96 ALA A O 1
ATOM 704 N N . MET A 1 97 ? 11.32648 -8.04218 9.18921 1.000 19.68702 97 MET A N 1
ATOM 705 C CA . MET A 1 97 ? 12.66782 -8.60572 9.13573 1.000 20.89000 97 MET A CA 1
ATOM 706 C C . MET A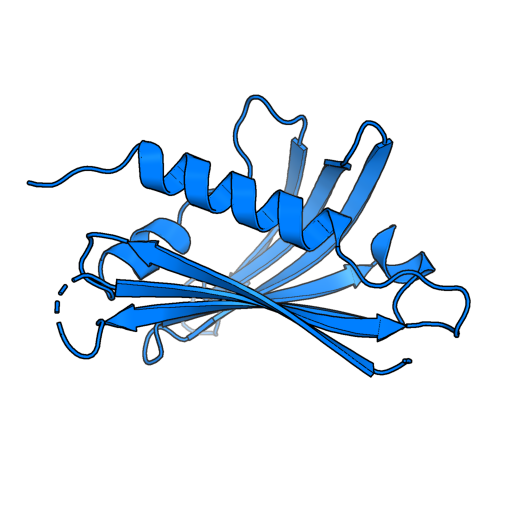 1 97 ? 13.74076 -7.64760 9.62114 1.000 25.82301 97 MET A C 1
ATOM 707 O O . MET A 1 97 ? 14.90287 -8.05133 9.70291 1.000 28.01113 97 MET A O 1
ATOM 712 N N . LYS A 1 98 ? 13.40065 -6.39084 9.90523 1.000 21.30029 98 LYS A N 1
ATOM 713 C CA . LYS A 1 98 ? 14.34337 -5.55037 10.62692 1.000 22.22986 98 LYS A CA 1
ATOM 714 C C . LYS A 1 98 ? 14.42620 -5.93975 12.09539 1.000 25.68557 98 LYS A C 1
ATOM 715 O O . LYS A 1 98 ? 15.42426 -5.63480 12.75642 1.000 25.97051 98 LYS A O 1
ATOM 721 N N . ASP A 1 99 ? 13.40285 -6.61492 12.62553 1.000 20.04804 99 ASP A N 1
ATOM 722 C CA . ASP A 1 99 ? 13.41324 -7.02621 14.01623 1.000 21.49421 99 ASP A CA 1
ATOM 723 C C . ASP A 1 99 ? 13.61940 -8.51551 14.22095 1.000 19.43891 99 ASP A C 1
ATOM 724 O O . ASP A 1 99 ? 14.07399 -8.91110 15.30202 1.000 21.28457 99 ASP A O 1
ATOM 729 N N . TYR A 1 100 ? 13.27661 -9.34928 13.23542 1.000 18.33996 100 TYR A N 1
ATOM 730 C CA . TYR A 1 100 ? 13.25040 -10.79585 13.40718 1.000 18.83959 100 TYR A CA 1
ATOM 731 C C . TYR A 1 100 ? 14.07928 -11.46827 12.32702 1.000 16.78087 100 TYR A C 1
ATOM 732 O O . TYR A 1 100 ? 13.96313 -11.12446 11.14522 1.000 21.49252 100 TYR A O 1
ATOM 741 N N . LYS A 1 101 ? 14.90651 -12.42862 12.74537 1.000 19.91053 101 LYS A N 1
ATOM 742 C CA . LYS A 1 101 ? 15.57364 -13.32025 11.79517 1.000 19.62746 101 LYS A CA 1
ATOM 743 C C . LYS A 1 101 ? 14.56696 -14.26130 11.13356 1.000 18.64060 101 LYS A C 1
ATOM 744 O O . LYS A 1 101 ? 14.71195 -14.63249 9.96041 1.000 22.07781 101 LYS A O 1
ATOM 750 N N . LYS A 1 102 ? 13.54811 -14.67164 11.88118 1.000 19.51649 102 LYS A N 1
ATOM 751 C CA . LYS A 1 102 ? 12.52710 -15.59562 11.40840 1.000 19.00474 102 LYS A CA 1
ATOM 752 C C . LYS A 1 102 ? 11.18311 -15.12420 11.94353 1.000 15.52092 102 LYS A C 1
ATOM 753 O O . LYS A 1 102 ? 11.08414 -14.69636 13.09645 1.000 16.72284 102 LYS A O 1
ATOM 759 N N . PHE A 1 103 ? 10.15472 -15.20213 11.10588 1.000 17.12058 103 PHE A N 1
ATOM 760 C CA . PHE A 1 103 ? 8.81007 -14.75904 11.48119 1.000 15.21754 103 PHE A CA 1
ATOM 761 C C . PHE A 1 103 ? 7.84113 -15.60710 10.67492 1.000 16.47590 103 PHE A C 1
ATOM 762 O O . PHE A 1 103 ? 7.76719 -15.46668 9.45325 1.000 18.36613 103 PHE A O 1
ATOM 770 N N . ASP A 1 104 ? 7.11756 -16.49921 11.34071 1.000 15.20605 104 ASP A N 1
ATOM 771 C CA . ASP A 1 104 ? 6.16226 -17.39724 10.69849 1.000 16.24823 104 ASP A CA 1
ATOM 772 C C . ASP A 1 104 ? 4.85237 -17.32469 11.46091 1.000 17.21724 104 ASP A C 1
ATOM 773 O O . ASP A 1 104 ? 4.85469 -17.26338 12.69547 1.000 17.63248 104 ASP A O 1
ATOM 778 N N . VAL A 1 105 ? 3.73576 -17.31135 10.74389 1.000 16.20542 105 VAL A N 1
ATOM 779 C CA . VAL A 1 105 ? 2.40503 -17.22965 11.34528 1.000 16.71866 105 VAL A CA 1
ATOM 780 C C . VAL A 1 105 ? 1.65581 -18.50918 11.00418 1.000 19.37440 105 VAL A C 1
ATOM 781 O O . VAL A 1 105 ? 1.47271 -18.82406 9.82313 1.000 19.11667 105 VAL A O 1
ATOM 785 N N . ILE A 1 106 ? 1.23788 -19.26037 12.02381 1.000 20.91941 106 ILE A N 1
ATOM 786 C CA . ILE A 1 106 ? 0.57175 -20.54763 11.83372 1.000 17.76838 106 ILE A CA 1
ATOM 787 C C . ILE A 1 106 ? -0.85196 -20.45434 12.36160 1.000 17.48629 106 ILE A C 1
ATOM 788 O O . ILE A 1 106 ? -1.06697 -20.10218 13.52660 1.000 17.36885 106 ILE A O 1
ATOM 793 N N . VAL A 1 107 ? -1.83180 -20.78381 11.51968 1.000 17.36394 107 VAL A N 1
ATOM 794 C CA . VAL A 1 107 ? -3.23897 -20.69670 11.88191 1.000 15.51023 107 VAL A CA 1
ATOM 795 C C . VAL A 1 107 ? -3.81986 -22.09829 11.83429 1.000 18.16929 107 VAL A C 1
ATOM 796 O O . VAL A 1 107 ? -3.83389 -22.72668 10.76646 1.000 19.98860 107 VAL A O 1
ATOM 800 N N . GLU A 1 108 ? -4.30671 -22.58358 12.97661 1.000 18.75318 108 GLU A N 1
ATOM 801 C CA . GLU A 1 108 ? -4.87176 -23.91854 13.08715 1.000 19.14637 108 GLU A CA 1
ATOM 802 C C . GLU A 1 108 ? -6.30800 -23.80823 13.56923 1.000 21.54726 108 GLU A C 1
ATOM 803 O O . GLU A 1 108 ? -6.63081 -22.95179 14.39749 1.000 21.06272 108 GLU A O 1
ATOM 809 N N . THR A 1 109 ? -7.16387 -24.70116 13.08164 1.000 19.12129 109 THR A N 1
ATOM 810 C CA . THR A 1 109 ? -8.55008 -24.77224 13.51285 1.000 18.98692 109 THR A CA 1
ATOM 811 C C . THR A 1 109 ? -8.82860 -26.22257 13.86331 1.000 19.09971 109 THR A C 1
ATOM 812 O O . THR A 1 109 ? -8.51397 -27.11527 13.07000 1.000 24.45161 109 THR A O 1
ATOM 816 N N . ASN A 1 110 ? -9.38974 -26.45629 15.04636 1.000 21.29647 110 ASN A N 1
ATOM 817 C CA . ASN A 1 110 ? -9.69992 -27.80046 15.50603 1.000 23.95623 110 ASN A CA 1
ATOM 818 C C . ASN A 1 110 ? -11.04545 -27.82436 16.21062 1.000 24.06979 110 ASN A C 1
ATOM 819 O O . ASN A 1 110 ? -11.45271 -26.83183 16.82639 1.000 24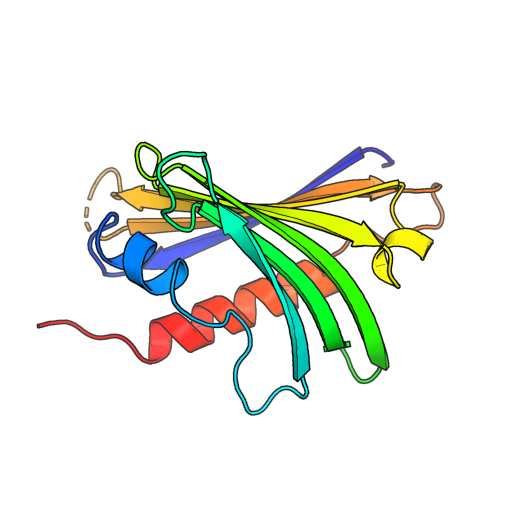.32648 110 ASN A O 1
ATOM 824 N N . PRO A 1 111 ? -11.75480 -28.94663 16.14260 1.000 25.80567 111 PRO A N 1
ATOM 825 C CA . PRO A 1 111 ? -12.99608 -29.05746 16.90678 1.000 27.00096 111 PRO A CA 1
ATOM 826 C C . PRO A 1 111 ? -12.70047 -28.99523 18.39892 1.000 26.45645 111 PRO A C 1
ATOM 827 O O . PRO A 1 111 ? -11.65531 -29.45337 18.86743 1.000 33.23288 111 PRO A O 1
ATOM 831 N N . LYS A 1 112 ? -13.60868 -28.37039 19.13212 1.000 33.86401 112 LYS A N 1
ATOM 832 C CA . LYS A 1 112 ? -13.51087 -28.37789 20.58048 1.000 39.82746 112 LYS A CA 1
ATOM 833 C C . LYS A 1 112 ? -13.63798 -29.81631 21.07116 1.000 50.88831 112 LYS A C 1
ATOM 834 O O . LYS A 1 112 ? -14.40752 -30.59697 20.49699 1.000 53.62423 112 LYS A O 1
ATOM 840 N N . PRO A 1 113 ? -12.88837 -30.21125 22.10285 1.000 52.80970 113 PRO A N 1
ATOM 841 C CA . PRO A 1 113 ? -13.14608 -31.52047 22.72394 1.000 56.16639 113 PRO A CA 1
ATOM 842 C C . PRO A 1 113 ? -14.60160 -31.71016 23.11458 1.000 63.01648 113 PRO A C 1
ATOM 843 O O . PRO A 1 113 ? -15.09765 -32.84379 23.11123 1.000 71.82405 113 PRO A O 1
ATOM 847 N N . ASN A 1 114 ? -15.30446 -30.62721 23.43371 1.000 67.54221 114 ASN A N 1
ATOM 848 C CA . ASN A 1 114 ? -16.74912 -30.65716 23.60538 1.000 64.85407 114 ASN A CA 1
ATOM 849 C C . ASN A 1 114 ? -17.42645 -31.08515 22.30682 1.000 60.48088 114 ASN A C 1
ATOM 850 O O . ASN A 1 114 ? -17.97504 -32.18017 22.21298 1.000 62.18021 114 ASN A O 1
ATOM 855 N N . GLY A 1 117 ? -18.45001 -26.63352 18.60585 1.000 44.37888 117 GLY A N 1
ATOM 856 C CA . GLY A 1 117 ? -17.74983 -25.59274 17.87000 1.000 34.04162 117 GLY A CA 1
ATOM 857 C C . GLY A 1 117 ? -16.28098 -25.89475 17.64967 1.000 35.07554 117 GLY A C 1
ATOM 858 O O . GLY A 1 117 ? -15.88064 -27.06284 17.57503 1.000 32.94348 117 GLY A O 1
ATOM 859 N N . SER A 1 118 ? -15.45637 -24.84838 17.56883 1.000 26.49733 118 SER A N 1
ATOM 860 C CA . SER A 1 118 ? -14.05104 -25.03278 17.24978 1.000 22.89005 118 SER A CA 1
ATOM 861 C C . SER A 1 118 ? -13.16221 -24.09832 18.06415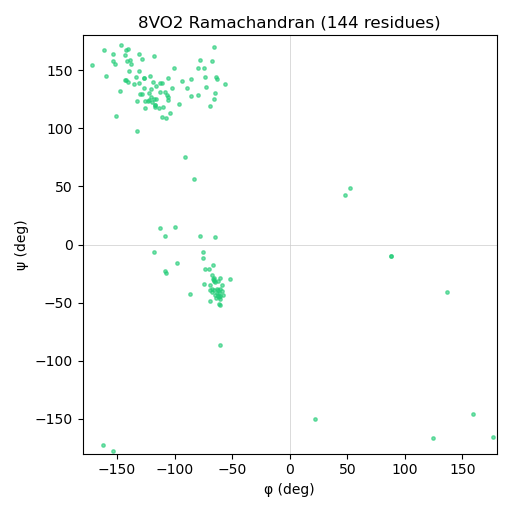 1.000 19.51771 118 SER A C 1
ATOM 862 O O . SER A 1 118 ? -13.60956 -23.12849 18.67155 1.000 23.80960 118 SER A O 1
ATOM 865 N N . VAL A 1 119 ? -11.86877 -24.38131 17.99373 1.000 22.41599 119 VAL A N 1
ATOM 866 C CA . VAL A 1 119 ? -10.82457 -23.57393 18.59553 1.000 21.24679 119 VAL A CA 1
ATOM 867 C C . VAL A 1 119 ? -9.89415 -23.16107 17.46051 1.000 17.37108 119 VAL A C 1
ATOM 868 O O . VAL A 1 119 ? -9.41375 -24.02046 16.71013 1.000 22.89016 119 VAL A O 1
ATOM 872 N N . VAL A 1 120 ? -9.68665 -21.85549 17.29799 1.000 18.45381 120 VAL A N 1
ATOM 873 C CA . VAL A 1 120 ? -8.76772 -21.31698 16.29324 1.000 18.16445 120 VAL A CA 1
ATOM 874 C C . VAL A 1 120 ? -7.54069 -20.77795 17.01979 1.000 18.49184 120 VAL A C 1
ATOM 875 O O . VAL A 1 120 ? -7.66794 -20.06587 18.02236 1.000 19.62252 120 VAL A O 1
ATOM 879 N N . THR A 1 121 ? -6.35755 -21.14934 16.54198 1.000 19.73572 121 THR A N 1
ATOM 880 C CA . THR A 1 121 ? -5.09485 -20.78015 17.16615 1.000 22.88659 121 THR A CA 1
ATOM 881 C C . THR A 1 121 ? -4.23928 -20.05836 16.14063 1.000 21.28205 121 THR A C 1
ATOM 882 O O . THR A 1 121 ? -4.00551 -20.58123 15.04204 1.000 23.47654 121 THR A O 1
ATOM 886 N N . TYR A 1 122 ? -3.81903 -18.83993 16.46626 1.000 18.76129 122 TYR A N 1
ATOM 887 C CA . TYR A 1 122 ? -2.89145 -18.07287 15.64152 1.000 16.98360 122 TYR A CA 1
ATOM 888 C C . TYR A 1 122 ? -1.59293 -18.02641 16.41368 1.000 15.38607 122 TYR A C 1
ATOM 889 O O . TYR A 1 122 ? -1.56932 -17.49525 17.52941 1.000 17.88115 122 TYR A O 1
ATOM 898 N N . SER A 1 123 ? -0.52902 -18.57737 15.84640 1.000 15.68836 123 SER A N 1
ATOM 899 C CA . SER A 1 123 ? 0.77633 -18.58001 16.50338 1.000 15.82150 123 SER A CA 1
ATOM 900 C C . SER A 1 123 ? 1.75218 -17.77616 15.66989 1.000 17.31700 123 SER A C 1
ATOM 901 O O . SER A 1 123 ? 1.79081 -17.92057 14.44449 1.000 19.50624 123 SER A O 1
ATOM 904 N N . ILE A 1 124 ? 2.54468 -16.94173 16.32472 1.000 15.02650 124 ILE A N 1
ATOM 905 C CA . ILE A 1 124 ? 3.64937 -16.23230 15.69405 1.000 13.87736 124 ILE A CA 1
ATOM 906 C C . ILE A 1 124 ? 4.92022 -16.83383 16.26170 1.000 15.59395 124 ILE A C 1
ATOM 907 O O . ILE A 1 124 ? 5.22449 -16.65690 17.45240 1.000 16.04616 124 ILE A O 1
ATOM 912 N N . VAL A 1 125 ? 5.64380 -17.57886 15.43192 1.000 16.37322 125 VAL A N 1
ATOM 913 C CA . VAL A 1 125 ? 6.91029 -18.20029 15.80032 1.000 16.21307 125 VAL A CA 1
ATOM 914 C C . VAL A 1 125 ? 8.01274 -17.26975 15.32946 1.000 16.15727 125 VAL A C 1
ATOM 915 O O . VAL A 1 125 ? 8.09248 -16.96353 14.13245 1.000 17.35281 125 VAL A O 1
ATOM 919 N N . TYR A 1 126 ? 8.84784 -16.79587 16.25521 1.000 16.93908 126 TYR A N 1
ATOM 920 C CA . TYR A 1 126 ? 9.78291 -15.73335 15.91554 1.000 17.86807 126 TYR A CA 1
ATOM 921 C C . TYR A 1 126 ? 11.14973 -15.99827 16.52111 1.000 18.59829 126 TYR A C 1
ATOM 922 O O . TYR A 1 126 ? 11.29628 -16.70149 17.52999 1.000 19.24149 126 TYR A O 1
ATOM 931 N N . GLU A 1 127 ? 12.15256 -15.41139 15.87218 1.000 15.74279 127 GLU A N 1
ATOM 932 C CA . GLU A 1 127 ? 13.50014 -15.29365 16.40771 1.000 18.21457 127 GLU A CA 1
ATOM 933 C C . GLU A 1 127 ? 13.94975 -13.85467 16.21464 1.000 17.77250 127 GLU A C 1
ATOM 934 O O . GLU A 1 127 ? 13.93965 -13.35004 15.08636 1.000 20.02797 127 GLU A O 1
ATOM 940 N N . LYS A 1 128 ? 14.32865 -13.19920 17.31200 1.000 21.48238 128 LYS A N 1
ATOM 941 C CA . LYS A 1 128 ? 14.74918 -11.80789 17.27096 1.000 19.93808 128 LYS A CA 1
ATOM 942 C C . LYS A 1 128 ? 16.13954 -11.69294 16.67183 1.000 21.70878 128 LYS A C 1
ATOM 943 O O . LYS A 1 128 ? 16.95840 -12.60902 16.77463 1.000 26.52084 128 LYS A O 1
ATOM 949 N N . ILE A 1 129 ? 16.40151 -10.54125 16.04937 1.000 22.10611 129 ILE A N 1
ATOM 950 C CA . ILE A 1 129 ? 17.75609 -10.23742 15.59112 1.000 26.45054 129 ILE A CA 1
ATOM 951 C C . ILE A 1 129 ? 18.69269 -10.12125 16.78501 1.000 33.52938 129 ILE A C 1
ATOM 952 O O . ILE A 1 129 ? 19.79488 -10.68204 16.79211 1.000 34.28319 129 ILE A O 1
ATOM 957 N N . ASN A 1 130 ? 18.26288 -9.39754 17.81474 1.000 26.04261 130 ASN A N 1
ATOM 958 C CA . ASN A 1 130 ? 19.04659 -9.22794 19.03079 1.000 32.51893 130 ASN A CA 1
ATOM 959 C C . ASN A 1 130 ? 18.09488 -8.95678 20.19037 1.000 37.64144 130 ASN A C 1
ATOM 960 O O . ASN A 1 130 ? 16.87218 -8.92301 20.02131 1.000 31.69413 130 ASN A O 1
ATOM 965 N N . GLU A 1 131 ? 18.66899 -8.73653 21.37770 1.000 36.88237 131 GLU A N 1
ATOM 966 C CA . GLU A 1 131 ? 17.86420 -8.54665 22.58234 1.000 35.89488 131 GLU A CA 1
ATOM 967 C C . GLU A 1 131 ? 17.10869 -7.22669 22.59051 1.000 33.61065 131 GLU A C 1
ATOM 968 O O . GLU A 1 131 ? 16.13264 -7.09266 23.33578 1.000 41.35932 131 GLU A O 1
ATOM 974 N N . ASP A 1 132 ? 17.54015 -6.24696 21.80099 1.000 34.57968 132 ASP A N 1
ATOM 975 C CA . ASP A 1 132 ? 16.82528 -4.98173 21.70656 1.000 42.97633 132 ASP A CA 1
ATOM 976 C C . ASP A 1 132 ? 15.54795 -5.08934 20.88185 1.000 34.68739 132 ASP A C 1
ATOM 977 O O . ASP A 1 132 ? 14.73001 -4.16189 20.89995 1.000 32.05840 132 ASP A O 1
ATOM 982 N N . SER A 1 133 ? 15.35239 -6.19276 20.17431 1.000 29.92680 133 SER A N 1
ATOM 983 C CA . SER A 1 133 ? 14.16322 -6.33162 19.35246 1.000 28.96744 133 SER A CA 1
ATOM 984 C C . SER A 1 133 ? 12.94429 -6.58196 20.23660 1.000 22.99252 133 SER A C 1
ATOM 985 O O . SER A 1 133 ? 13.04293 -7.27735 21.25056 1.000 26.23281 133 SER A O 1
ATOM 988 N N . PRO A 1 134 ? 11.78148 -6.04626 19.88051 1.000 26.70817 134 PRO A N 1
ATOM 989 C CA . PRO A 1 134 ? 10.56474 -6.37552 20.62925 1.000 26.06240 134 PRO A CA 1
ATOM 990 C C . PRO A 1 134 ? 10.05155 -7.74972 20.22479 1.000 22.65668 134 PRO A C 1
ATOM 991 O O . PRO A 1 134 ? 10.39589 -8.27369 19.16638 1.000 26.07758 134 PRO A O 1
ATOM 995 N N . ALA A 1 135 ? 9.24616 -8.34662 21.11050 1.000 21.02652 135 ALA A N 1
ATOM 996 C CA . ALA A 1 135 ? 8.43022 -9.48169 20.70407 1.000 18.11826 135 ALA A CA 1
ATOM 997 C C . ALA A 1 135 ? 7.19961 -8.94010 19.97930 1.000 17.24131 135 ALA A C 1
ATOM 998 O O . ALA A 1 135 ? 6.81217 -7.79150 20.19189 1.000 17.42167 135 ALA A O 1
ATOM 1000 N N . PRO A 1 136 ? 6.61839 -9.72308 19.04904 1.000 16.04627 136 PRO A N 1
ATOM 1001 C CA . PRO A 1 136 ? 5.62871 -9.17105 18.09557 1.000 14.34398 136 PRO A CA 1
ATOM 1002 C C . PRO A 1 136 ? 4.20611 -9.07897 18.63935 1.000 17.23869 136 PRO A C 1
ATOM 1003 O O . PRO A 1 136 ? 3.25715 -9.58440 18.04878 1.000 16.10151 136 PRO A O 1
ATOM 1007 N N . PHE A 1 137 ? 4.05754 -8.37184 19.76176 1.000 14.95312 137 PHE A N 1
ATOM 1008 C CA . PHE A 1 137 ? 2.73956 -8.12559 20.34061 1.000 14.70984 137 PHE A CA 1
ATOM 1009 C C . PHE A 1 137 ? 1.87260 -7.27572 19.43265 1.000 13.95073 137 PHE A C 1
ATOM 1010 O O . PHE A 1 137 ? 0.65206 -7.43962 19.44096 1.000 16.93489 137 PHE A O 1
ATOM 1018 N N . ASP A 1 138 ? 2.47177 -6.35198 18.66998 1.000 17.31435 138 ASP A N 1
ATOM 1019 C CA . ASP A 1 138 ? 1.67484 -5.55791 17.73830 1.000 18.07981 138 ASP A CA 1
ATOM 1020 C C . ASP A 1 138 ? 1.03805 -6.44248 16.66459 1.000 18.60022 138 ASP A C 1
ATOM 1021 O O . ASP A 1 138 ? -0.16022 -6.30506 16.36585 1.000 16.42090 138 ASP A O 1
ATOM 1026 N N . TYR A 1 139 ? 1.79318 -7.40919 16.14652 1.000 17.29825 139 TYR A N 1
ATOM 1027 C CA . TYR A 1 139 ? 1.23214 -8.33357 15.16443 1.000 16.06965 139 TYR A CA 1
ATOM 1028 C C . TYR A 1 139 ? 0.20522 -9.26312 15.79313 1.000 17.95693 139 TYR A C 1
ATOM 1029 O O . TYR A 1 139 ? -0.82329 -9.55514 15.17784 1.000 15.94158 139 TYR A O 1
ATOM 1038 N N . LEU A 1 140 ? 0.45627 -9.73390 17.02297 1.000 15.88738 140 LEU A N 1
ATOM 1039 C CA . LEU A 1 140 ? -0.50192 -10.63372 17.64475 1.000 15.97564 140 LEU A CA 1
ATOM 1040 C C . LEU A 1 140 ? -1.84890 -9.94775 17.79732 1.000 16.26294 140 LEU A C 1
ATOM 1041 O O . LEU A 1 140 ? -2.88570 -10.53928 17.49203 1.000 16.44654 140 LEU A O 1
ATOM 1046 N N . LYS A 1 141 ? -1.85107 -8.68961 18.24860 1.000 15.33097 141 LYS A N 1
ATOM 1047 C CA . LYS A 1 141 ? -3.12457 -7.98671 18.41532 1.000 17.41704 141 LYS A CA 1
ATOM 1048 C C . LYS A 1 141 ? -3.79835 -7.76758 17.06938 1.000 19.09588 141 LYS A C 1
ATOM 1049 O O . LYS A 1 141 ? -5.01973 -7.91234 16.94329 1.000 18.44596 141 LYS A O 1
ATOM 1055 N N . PHE A 1 142 ? -3.00859 -7.44191 16.05010 1.000 16.26780 142 PHE A N 1
ATOM 1056 C CA . PHE A 1 142 ? -3.55903 -7.22242 14.71675 1.000 16.84768 142 PHE A CA 1
ATOM 1057 C C . PHE A 1 142 ? -4.22855 -8.48492 14.18772 1.000 21.37341 142 PHE A C 1
ATOM 1058 O O . PHE A 1 142 ? -5.37854 -8.44617 13.73988 1.000 19.27218 142 PHE A O 1
ATOM 1066 N N . PHE A 1 143 ? -3.52610 -9.62250 14.23409 1.000 17.26182 143 PHE A N 1
ATOM 1067 C CA . PHE A 1 143 ? -4.13082 -10.86806 13.76774 1.000 17.88426 143 PHE A CA 1
ATOM 1068 C C . PHE A 1 143 ? -5.35033 -11.22934 14.59828 1.000 19.56680 143 PHE A C 1
ATOM 1069 O O . PHE A 1 143 ? -6.34820 -11.71924 14.06180 1.000 19.60075 143 PHE A O 1
ATOM 1077 N N . HIS A 1 144 ? -5.28670 -11.00033 15.91410 1.000 15.56954 144 HIS A N 1
ATOM 1078 C CA . HIS A 1 144 ? -6.41868 -11.30121 16.77063 1.000 15.92017 144 HIS A CA 1
ATOM 1079 C C . HIS A 1 144 ? -7.63616 -10.49523 16.35962 1.000 19.32223 144 HIS A C 1
ATOM 1080 O O . HIS A 1 144 ? -8.73352 -11.04273 16.18241 1.000 17.66778 144 HIS A O 1
ATOM 1087 N N . GLN A 1 145 ? -7.46943 -9.18201 16.23558 1.000 19.29154 145 GLN A N 1
ATOM 1088 C CA . GLN A 1 145 ? -8.62621 -8.35646 15.92008 1.000 22.79090 145 GLN A CA 1
ATOM 1089 C C . GLN A 1 145 ? -9.15036 -8.67404 14.52997 1.000 21.97239 145 GLN A C 1
ATOM 1090 O O . GLN A 1 145 ? -10.36932 -8.66225 14.31161 1.000 25.25763 145 GLN A O 1
ATOM 1096 N N . ASN A 1 146 ? -8.26624 -9.05720 13.61322 1.000 21.64256 146 ASN A N 1
ATOM 1097 C CA . ASN A 1 146 ? -8.71966 -9.42015 12.27577 1.000 25.51909 146 ASN A CA 1
ATOM 1098 C C . ASN A 1 146 ? -9.55468 -10.70097 12.28754 1.000 24.85732 146 ASN A C 1
ATOM 1099 O O . ASN A 1 146 ? -10.57443 -10.78105 11.59080 1.000 25.79471 146 ASN A O 1
ATOM 1104 N N . ILE A 1 147 ? -9.15943 -11.70889 13.07483 1.000 18.22259 147 ILE A N 1
ATOM 1105 C CA . ILE A 1 147 ? -9.93988 -12.94833 13.10135 1.000 21.43252 147 ILE A CA 1
ATOM 1106 C C . ILE A 1 147 ? -11.24023 -12.77092 13.88084 1.000 24.68908 147 ILE A C 1
ATOM 1107 O O . ILE A 1 147 ? -12.26969 -13.37959 13.54205 1.000 25.36410 147 ILE A O 1
ATOM 1112 N N . VAL A 1 148 ? -11.23159 -11.93901 14.92868 1.000 20.69758 148 VAL A N 1
ATOM 1113 C CA . VAL A 1 148 ? -12.47206 -11.56891 15.60138 1.000 21.36451 148 VAL A CA 1
ATOM 1114 C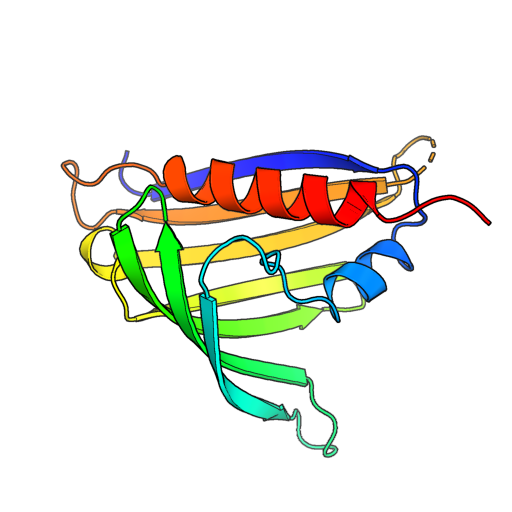 C . VAL A 1 148 ? -13.40791 -10.84406 14.63596 1.000 25.31527 148 VAL A C 1
ATOM 1115 O O . VAL A 1 148 ? -14.62166 -11.08926 14.62480 1.000 27.75260 148 VAL A O 1
ATOM 1119 N N . ASP A 1 149 ? -12.87056 -9.93957 13.81589 1.000 23.95872 149 ASP A N 1
ATOM 1120 C CA . ASP A 1 149 ? -13.73535 -9.23850 12.86835 1.000 22.77159 149 ASP A CA 1
ATOM 1121 C C . ASP A 1 149 ? -14.32214 -10.20457 11.85061 1.000 28.19664 149 ASP A C 1
ATOM 1122 O O . ASP A 1 149 ? -15.51753 -10.13166 11.53814 1.000 35.15185 149 ASP A O 1
ATOM 1127 N N . MET A 1 150 ? -13.50245 -11.12202 11.33204 1.000 26.85546 150 MET A N 1
ATOM 1128 C CA . MET A 1 150 ? -14.01079 -12.10523 10.37869 1.000 27.12047 150 MET A CA 1
ATOM 1129 C C . MET A 1 150 ? -15.11022 -12.95400 11.00833 1.000 31.29366 150 MET A C 1
ATOM 1130 O O . MET A 1 150 ? -16.18055 -13.14403 10.41574 1.000 30.46146 150 MET A O 1
ATOM 1135 N N . SER A 1 151 ? -14.87410 -13.45113 12.22063 1.000 24.89359 151 SER A N 1
ATOM 1136 C CA . SER A 1 151 ? -15.83716 -14.31986 12.88640 1.000 24.71318 151 SER A CA 1
ATOM 1137 C C . SER A 1 151 ? -17.11986 -13.58243 13.23213 1.000 37.70534 151 SER A C 1
ATOM 1138 O O . SER A 1 151 ? -18.18729 -14.19940 13.27914 1.000 33.27576 151 SER A O 1
ATOM 1141 N N . ALA A 1 152 ? -17.04261 -12.27204 13.48011 1.000 33.65608 152 ALA A N 1
ATOM 1142 C CA . ALA A 1 152 ? -18.24563 -11.51650 13.80907 1.000 35.47551 152 ALA A CA 1
ATOM 1143 C C . ALA A 1 152 ? -19.21542 -11.42449 12.63731 1.000 33.45457 152 ALA A C 1
ATOM 1144 O O . ALA A 1 152 ? -20.39357 -11.11754 12.84936 1.000 45.87294 152 ALA A O 1
ATOM 1146 N N . HIS A 1 153 ? -18.75220 -11.68072 11.41342 1.000 33.84553 153 HIS A N 1
ATOM 1147 C CA . HIS A 1 153 ? -19.59384 -11.62832 10.22683 1.000 30.27754 153 HIS A CA 1
ATOM 1148 C C . HIS A 1 153 ? -20.06717 -13.00911 9.78078 1.000 27.24237 153 HIS A C 1
ATOM 1149 O O . HIS A 1 153 ? -20.55147 -13.15220 8.65462 1.000 32.80445 153 HIS A O 1
ATOM 1156 N N . ILE A 1 154 ? -19.93770 -14.01816 10.63758 1.000 24.51844 154 ILE A N 1
ATOM 1157 C CA . ILE A 1 154 ? -20.39815 -15.37614 10.36319 1.000 27.91729 154 ILE A CA 1
ATOM 1158 C C . ILE A 1 154 ? -21.45371 -15.73438 11.40153 1.000 32.78067 154 ILE A C 1
ATOM 1159 O O . ILE A 1 154 ? -21.30196 -15.39654 12.57987 1.000 33.24905 154 ILE A O 1
ATOM 1164 N N . CYS A 1 155 ? -22.51690 -16.42500 10.97926 1.000 25.08663 155 CYS A N 1
ATOM 1165 C CA . CYS A 1 155 ? -23.51824 -16.89303 11.93488 1.000 28.05271 155 CYS A CA 1
ATOM 1166 C C . CYS A 1 155 ? -24.11557 -18.22408 11.48278 1.000 42.26722 155 CYS A C 1
ATOM 1167 O O . CYS A 1 155 ? -23.89148 -18.68941 10.36227 1.000 26.09341 155 CYS A O 1
ATOM 1170 N N . SER A 1 156 ? -24.90586 -18.82653 12.36975 1.000 41.42680 156 SER A N 1
ATOM 1171 C CA . SER A 1 156 ? -25.39350 -20.18469 12.16509 1.000 51.59223 156 SER A CA 1
ATOM 1172 C C . SER A 1 156 ? -26.33602 -20.27253 10.96024 1.000 54.25106 156 SER A C 1
ATOM 1173 O O . SER A 1 156 ? -26.77513 -19.26766 10.38833 1.000 45.19118 156 SER A O 1
ATOM 1176 N N . SER A 1 157 ? -26.64609 -21.51355 10.58912 1.000 59.58221 157 SER A N 1
ATOM 1177 C CA . SER A 1 157 ? -27.56832 -21.82941 9.50017 1.000 58.31984 157 SER A CA 1
ATOM 1178 C C . SER A 1 157 ? -27.03753 -21.37461 8.14846 1.000 47.28552 157 SER A C 1
ATOM 1179 O O . SER A 1 157 ? -26.69939 -22.20295 7.29786 1.000 50.88131 157 SER A O 1
#

Organism: Papaver somniferum (NCBI:txid3469)

Sequence (148 aa):
GLVGKLVTQLEVNCDADDIFYKIVKHHHEEVPNVIPHFFTGVQVTKGDGLVSGSIKEWNYVLEGKAMTAVEETTHADETRTLTHHITEGDAMKDYKKFDVIVETNPKPNGSVVTYSIVYEKINEDSPAPFDYLKFFHQNIVDMSAHICSS

B-factor: mean 30.39, std 13.93, range [13.14, 97.38]

Secondary structure (DSSP, 8-state):
--EEEEEEEEEESS-HHHHHHHHHTS-SS-TTS-EEEEEEEEE-SSS-EEEEEEEEEEEETTEEEEEEEEEEEEGGGTEEEEEEEEEGGGGTEEEEEEEEEEEE----EEEEEEEEEEESSTTSPPSHHHHHHHHHHHHHHHHT----

Nearest PDB structures (foldseek):
  8vo2-assembly1_A-2  TM=1.007E+00  e=1.942E-27  Papaver somniferum
  8vo3-assembly1_A-2  TM=1.006E+00  e=5.823E-26  Papaver somniferum
  8vo1-assembly1_A-2  TM=1.005E+00  e=1.363E-25  Papaver somniferum
  7uqm-assembly1_A-2  TM=9.906E-01  e=1.489E-24  Papaver somniferum
  7uqo-assembly1_A-2  TM=9.860E-01  e=1.247E-23  Papaver somniferum

Solvent-accessible surface area: 8904 Å² total; per-residue (Å²): 95,84,109,22,127,24,62,16,120,25,133,13,137,23,83,5,64,93,2,6,116,49,4,56,147,92,68,39,14,27,138,141,47,80,33,126,80,83,52,93,127,41,74,177,71,110,55,126,76,29,10,12,69,47,80,32,40,21,45,6,135,70,127,76,28,56,10,37,14,58,21,64,62,44,78,166,78,42,22,8,38,18,86,15,70,106,25,31,5,42,161,50,6,111,130,4,31,2,50,2,62,1,61,77,49,143,164,44,0,26,0,20,4,8,0,55,20,45,27,69,68,146,139,10,75,22,0,129,50,17,29,121,30,27,63,107,12,4,68,52,14,28,75,137,69,122,98,161

InterPro domains:
  IPR000916 Bet v I/Major latex protein [PF00407] (9-156)
  IPR000916 Bet v I/Major latex protein [SM01037] (8-157)
  IPR023393 START-like domain superfamily [G3DSA:3.30.530.20] (2-157)
  IPR052006 Major Latex-like [PTHR31338] (9-155)

Radius of gyration: 15.58 Å; Cα contacts (8 Å, |Δi|>4): 293; chains: 1; bounding box: 47×37×37 Å